Protein 1Z21 (pdb70)

B-factor: mean 24.1, std 10.61, range [11.94, 106.21]

GO terms:
  GO:0005515 protein binding (F, IPI)

Solvent-accessible surface area: 5857 Å² total; per-residue (Å²): 95,88,146,150,87,27,67,83,41,2,99,109,27,85,78,32,139,108,74,56,118,72,28,8,59,83,0,0,50,46,0,24,112,25,0,69,91,103,0,30,176,70,161,66,100,25,74,62,87,103,5,12,62,58,0,76,58,1,2,98,118,58,9,82,143,25,142,64,12,60,17,1,0,97,20,0,41,142,45,57,56,111,12,0,25,73,0,0,74,74,1,31,144,103,27,184

Structure (mmCIF, N/CA/C/O backbone):
data_1Z21
#
_entry.id   1Z21
#
_cell.length_a   85.662
_cell.length_b   85.662
_cell.length_c   85.662
_cell.angle_alpha   90.00
_cell.angle_beta   90.00
_cell.angle_gamma   90.00
#
_symmetry.space_group_name_H-M   'P 41 3 2'
#
loop_
_entity.id
_entity.type
_entity.pdbx_description
1 polymer 'Yop proteins translocation protein H'
2 water water
#
loop_
_atom_site.group_PDB
_atom_site.id
_atom_site.type_symbol
_atom_site.label_atom_id
_atom_site.label_alt_id
_atom_site.label_comp_id
_atom_site.label_asym_id
_atom_site.label_entity_id
_atom_site.label_seq_id
_atom_site.pdbx_PDB_ins_code
_atom_site.Cartn_x
_atom_site.Cartn_y
_atom_site.Cartn_z
_atom_site.occupancy
_atom_site.B_iso_or_equiv
_atom_site.auth_seq_id
_atom_site.auth_comp_id
_atom_site.auth_asym_id
_atom_site.auth_atom_id
_atom_site.pdbx_PDB_model_num
ATOM 1 N N . SER A 1 5 ? 11.518 -2.609 10.209 1.00 34.75 42 SER A N 1
ATOM 2 C CA . SER A 1 5 ? 10.437 -2.988 11.166 1.00 34.42 42 SER A CA 1
ATOM 3 C C . SER A 1 5 ? 9.932 -4.412 10.885 1.00 33.71 42 SER A C 1
ATOM 4 O O . SER A 1 5 ? 10.388 -5.080 9.951 1.00 33.96 42 SER A O 1
ATOM 7 N N . ALA A 1 6 ? 9.006 -4.884 11.713 1.00 32.62 43 ALA A N 1
ATOM 8 C CA . ALA A 1 6 ? 8.417 -6.208 11.526 1.00 31.50 43 ALA A CA 1
ATOM 9 C C . ALA A 1 6 ? 7.574 -6.236 10.250 1.00 30.33 43 ALA A C 1
ATOM 10 O O . ALA A 1 6 ? 7.509 -7.250 9.555 1.00 29.52 43 ALA A O 1
ATOM 12 N N . GLU A 1 7 ? 6.937 -5.106 9.947 1.00 29.38 44 GLU A N 1
ATOM 13 C CA . GLU A 1 7 ? 6.138 -4.955 8.737 1.00 28.64 44 GLU A CA 1
ATOM 14 C C . GLU A 1 7 ? 6.997 -5.065 7.476 1.00 27.95 44 GLU A C 1
ATOM 15 O O . GLU A 1 7 ? 6.610 -5.716 6.516 1.00 27.38 44 GLU A O 1
ATOM 21 N N . LYS A 1 8 ? 8.171 -4.438 7.491 1.00 27.23 45 LYS A N 1
ATOM 22 C CA . LYS A 1 8 ? 9.086 -4.487 6.349 1.00 26.61 45 LYS A CA 1
ATOM 23 C C . LYS A 1 8 ? 9.591 -5.910 6.084 1.00 25.63 45 LYS A C 1
ATOM 24 O O . LYS A 1 8 ? 9.597 -6.359 4.946 1.00 25.05 45 LYS A O 1
ATOM 30 N N . THR A 1 9 ? 9.979 -6.625 7.134 1.00 25.21 46 THR A N 1
ATOM 31 C CA . THR A 1 9 ? 10.414 -8.016 7.009 1.00 24.80 46 THR A CA 1
ATOM 32 C C . THR A 1 9 ? 9.298 -8.894 6.440 1.00 23.57 46 THR A C 1
ATOM 33 O O . THR A 1 9 ? 9.524 -9.731 5.566 1.00 23.29 46 THR A O 1
ATOM 37 N N . ARG A 1 10 ? 8.090 -8.717 6.955 1.00 22.08 47 ARG A N 1
ATOM 38 C CA . ARG A 1 10 ? 6.970 -9.502 6.478 1.00 20.88 47 ARG A CA 1
ATOM 39 C C . ARG A 1 10 ? 6.696 -9.219 5.006 1.00 20.45 47 ARG A C 1
ATOM 40 O O . ARG A 1 10 ? 6.263 -10.106 4.275 1.00 19.61 47 ARG A O 1
ATOM 48 N N . GLU A 1 11 ? 6.939 -7.989 4.566 1.00 20.30 48 GLU A N 1
ATOM 49 C CA . GLU A 1 11 ? 6.744 -7.652 3.159 1.00 20.65 48 GLU A CA 1
ATOM 50 C C . GLU A 1 11 ? 7.793 -8.358 2.281 1.00 19.78 48 GLU A C 1
ATOM 51 O O . GLU A 1 11 ? 7.476 -8.786 1.178 1.00 19.66 48 GLU A O 1
ATOM 57 N N . VAL A 1 12 ? 9.021 -8.518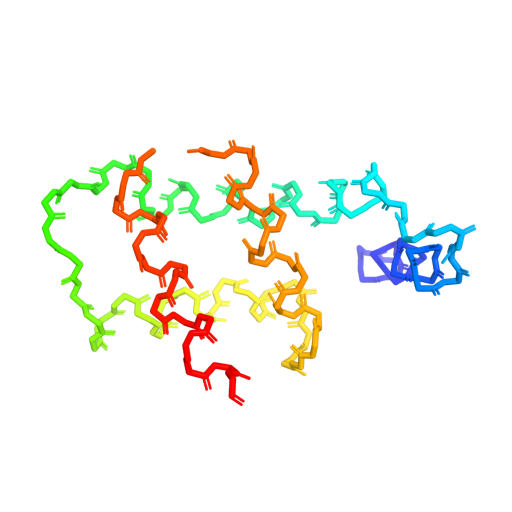 2.769 1.00 18.82 49 VAL A N 1
ATOM 58 C CA . VAL A 1 12 ? 10.017 -9.300 2.019 1.00 18.12 49 VAL A CA 1
ATOM 59 C C . VAL A 1 12 ? 9.524 -10.737 1.801 1.00 17.49 49 VAL A C 1
ATOM 60 O O . VAL A 1 12 ? 9.711 -11.317 0.727 1.00 17.73 49 VAL A O 1
ATOM 64 N N . LEU A 1 13 ? 8.877 -11.306 2.813 1.00 16.92 50 LEU A N 1
ATOM 65 C CA . LEU A 1 13 ? 8.307 -12.641 2.705 1.00 16.16 50 LEU A CA 1
ATOM 66 C C . LEU A 1 13 ? 7.253 -12.686 1.604 1.00 16.03 50 LEU A C 1
ATOM 67 O O . LEU A 1 13 ? 7.246 -13.595 0.782 1.00 15.17 50 LEU A O 1
ATOM 72 N N . TRP A 1 14 ? 6.352 -11.708 1.592 1.00 16.92 51 TRP A N 1
ATOM 73 C CA . TRP A 1 14 ? 5.284 -11.703 0.602 1.00 16.86 51 TRP A CA 1
ATOM 74 C C . TRP A 1 14 ? 5.872 -11.520 -0.796 1.00 17.53 51 TRP A C 1
ATOM 75 O O . TRP A 1 14 ? 5.383 -12.121 -1.748 1.00 17.75 51 TRP A O 1
ATOM 86 N N . GLN A 1 15 ? 6.921 -10.706 -0.903 1.00 18.07 52 GLN A N 1
ATOM 87 C CA . GLN A 1 15 ? 7.621 -10.492 -2.170 1.00 18.87 52 GLN A CA 1
ATOM 88 C C . GLN A 1 15 ? 8.108 -11.808 -2.730 1.00 18.45 52 GLN A C 1
ATOM 89 O O . GLN A 1 15 ? 7.881 -12.101 -3.907 1.00 18.56 52 GLN A O 1
ATOM 95 N N . GLN A 1 16 ? 8.771 -12.596 -1.889 1.00 18.31 53 GLN A N 1
ATOM 96 C CA . GLN A 1 16 ? 9.313 -13.879 -2.313 1.00 18.47 53 GLN A CA 1
ATOM 97 C C . GLN A 1 16 ? 8.209 -14.885 -2.588 1.00 18.58 53 GLN A C 1
ATOM 98 O O . GLN A 1 16 ? 8.324 -15.692 -3.509 1.00 18.97 53 GLN A O 1
ATOM 104 N N . TYR A 1 17 ? 7.133 -14.840 -1.808 1.00 17.37 54 TYR A N 1
ATOM 105 C CA . TYR A 1 17 ? 6.036 -15.769 -2.038 1.00 17.66 54 TYR A CA 1
ATOM 106 C C . TYR A 1 17 ? 5.410 -15.541 -3.417 1.00 18.18 54 TYR A C 1
ATOM 107 O O . TYR A 1 17 ? 5.278 -16.481 -4.190 1.00 18.33 54 TYR A O 1
ATOM 116 N N . TYR A 1 18 ? 5.033 -14.304 -3.721 1.00 19.30 55 TYR A N 1
ATOM 117 C CA . TYR A 1 18 ? 4.280 -14.007 -4.949 1.00 20.52 55 TYR A CA 1
ATOM 118 C C . TYR A 1 18 ? 5.136 -14.115 -6.208 1.00 21.10 55 TYR A C 1
ATOM 119 O O . TYR A 1 18 ? 4.630 -14.458 -7.273 1.00 21.45 55 TYR A O 1
ATOM 128 N N . ALA A 1 19 ? 6.422 -13.823 -6.079 1.00 21.60 56 ALA A N 1
ATOM 129 C CA . ALA A 1 19 ? 7.355 -13.968 -7.194 1.00 22.00 56 ALA A CA 1
ATOM 130 C C . ALA A 1 19 ? 7.500 -15.442 -7.561 1.00 22.16 56 ALA A C 1
ATOM 131 O O . ALA A 1 19 ? 7.504 -15.790 -8.759 1.00 23.00 56 ALA A O 1
ATOM 133 N N . SER A 1 20 ? 7.570 -16.290 -6.529 1.00 21.50 57 SER A N 1
ATOM 134 C CA . SER A 1 20 ? 7.896 -17.700 -6.667 1.00 20.86 57 SER A CA 1
ATOM 135 C C . SER A 1 20 ? 6.966 -18.380 -7.643 1.00 20.90 57 SER A C 1
ATOM 136 O O . SER A 1 20 ? 5.805 -18.030 -7.758 1.00 20.14 57 SER A O 1
ATOM 139 N N . ASN A 1 21 ? 7.510 -19.366 -8.345 1.00 21.28 58 ASN A N 1
ATOM 140 C CA . ASN A 1 21 ? 6.772 -20.132 -9.339 1.00 21.33 58 ASN A CA 1
ATOM 141 C C . ASN A 1 21 ? 7.404 -21.503 -9.457 1.00 20.83 58 ASN A C 1
ATOM 142 O O . ASN A 1 21 ? 8.548 -21.602 -9.900 1.00 20.75 58 ASN A O 1
ATOM 147 N N . PRO A 1 22 ? 6.708 -22.563 -9.050 1.00 19.99 59 PRO A N 1
ATOM 148 C CA . PRO A 1 22 ? 5.358 -22.514 -8.475 1.00 19.50 59 PRO A CA 1
ATOM 149 C C . PRO A 1 22 ? 5.361 -21.848 -7.101 1.00 19.07 59 PRO A C 1
ATOM 150 O O . PRO A 1 22 ? 6.443 -21.640 -6.528 1.00 18.65 59 PRO A O 1
ATOM 154 N N . PRO A 1 23 ? 4.194 -21.482 -6.587 1.00 18.52 60 PRO A N 1
ATOM 155 C CA . PRO A 1 23 ? 4.115 -20.851 -5.269 1.00 18.60 60 PRO A CA 1
ATOM 156 C C . PRO A 1 23 ? 4.826 -21.667 -4.173 1.00 18.80 60 PRO A C 1
ATOM 157 O O . PRO A 1 23 ? 4.595 -22.869 -4.033 1.00 19.29 60 PRO A O 1
ATOM 161 N N . ASP A 1 24 ? 5.698 -21.002 -3.432 1.00 19.01 61 ASP A N 1
ATOM 162 C CA . ASP A 1 24 ? 6.560 -21.658 -2.472 1.00 19.43 61 ASP A CA 1
ATOM 163 C C . ASP A 1 24 ? 5.874 -21.735 -1.106 1.00 18.88 61 ASP A C 1
ATOM 164 O O . ASP A 1 24 ? 5.723 -20.732 -0.427 1.00 18.86 61 ASP A O 1
ATOM 169 N N . HIS A 1 25 ? 5.468 -22.932 -0.712 1.00 19.11 62 HIS A N 1
ATOM 170 C CA . HIS A 1 25 ? 4.729 -23.112 0.536 1.00 19.54 62 HIS A CA 1
ATOM 171 C C . HIS A 1 25 ? 5.578 -22.998 1.781 1.00 19.03 62 HIS A C 1
ATOM 172 O O . HIS A 1 25 ? 5.049 -22.791 2.866 1.00 18.75 62 HIS A O 1
ATOM 179 N N . ALA A 1 26 ? 6.887 -23.176 1.651 1.00 18.16 63 ALA A N 1
ATOM 180 C CA . ALA A 1 26 ? 7.769 -23.005 2.793 1.00 17.63 63 ALA A CA 1
ATOM 181 C C . ALA A 1 26 ? 7.786 -21.540 3.197 1.00 17.02 63 ALA A C 1
ATOM 182 O O . ALA A 1 26 ? 7.763 -21.218 4.378 1.00 16.67 63 ALA A O 1
ATOM 184 N N . VAL A 1 27 ? 7.765 -20.649 2.209 1.00 16.14 64 VAL A N 1
ATOM 185 C CA . VAL A 1 27 ? 7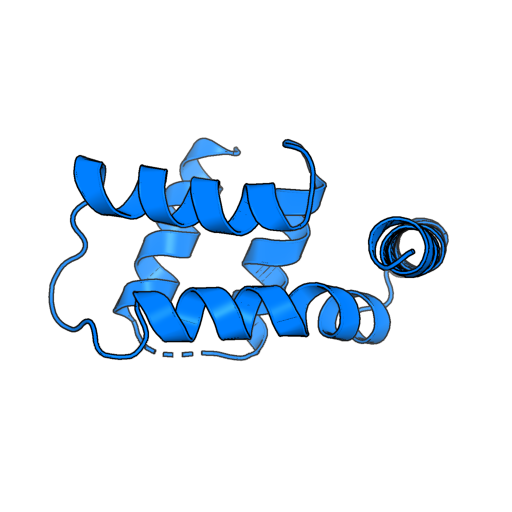.725 -19.222 2.474 1.00 15.35 64 VAL A CA 1
ATOM 186 C C . VAL A 1 27 ? 6.378 -18.866 3.093 1.00 14.82 64 VAL A C 1
ATOM 187 O O . VAL A 1 27 ? 6.301 -18.118 4.059 1.00 14.36 64 VAL A O 1
ATOM 191 N N . LEU A 1 28 ? 5.313 -19.420 2.531 1.00 14.99 65 LEU A N 1
ATOM 192 C CA . LEU A 1 28 ? 3.981 -19.170 3.062 1.00 14.73 65 LEU A CA 1
ATOM 193 C C . LEU A 1 28 ? 3.829 -19.715 4.490 1.00 14.67 65 LEU A C 1
ATOM 194 O O . LEU A 1 28 ? 3.149 -19.114 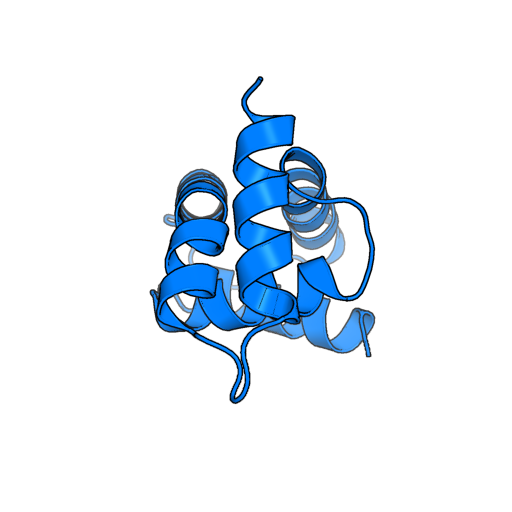5.315 1.00 14.47 65 LEU A O 1
ATOM 199 N N . GLU A 1 29 ? 4.486 -20.827 4.796 1.00 15.00 66 GLU A N 1
ATOM 200 C CA . GLU A 1 29 ? 4.459 -21.375 6.152 1.00 15.66 66 GLU A CA 1
ATOM 201 C C . GLU A 1 29 ? 5.145 -20.431 7.146 1.00 15.66 66 GLU A C 1
ATOM 202 O O . GLU A 1 29 ? 4.654 -20.202 8.255 1.00 15.56 66 GLU A O 1
ATOM 208 N N . VAL A 1 30 ? 6.277 -19.853 6.761 1.00 15.85 67 VAL A N 1
ATOM 209 C CA . VAL A 1 30 ? 6.872 -18.808 7.602 1.00 15.61 67 VAL A CA 1
ATOM 210 C C . VAL A 1 30 ? 5.875 -17.653 7.851 1.00 15.63 67 VAL A C 1
ATOM 211 O O . VAL A 1 30 ? 5.671 -17.212 8.994 1.00 15.51 67 VAL A O 1
ATOM 215 N N . LEU A 1 31 ? 5.230 -17.181 6.784 1.00 15.19 68 LEU A N 1
ATOM 216 C CA . LEU A 1 31 ? 4.218 -16.123 6.898 1.00 14.81 68 LEU A CA 1
ATOM 217 C C . LEU A 1 31 ? 3.082 -16.518 7.840 1.00 14.60 68 LEU A C 1
ATOM 218 O O . LEU A 1 31 ? 2.609 -15.698 8.634 1.00 13.66 68 LEU A O 1
ATOM 223 N N . ALA A 1 32 ? 2.667 -17.773 7.756 1.00 14.83 69 ALA A N 1
ATOM 224 C CA . ALA A 1 32 ? 1.495 -18.251 8.492 1.00 15.33 69 ALA A CA 1
ATOM 225 C C . ALA A 1 32 ? 1.800 -18.545 9.947 1.00 15.81 69 ALA A C 1
ATOM 226 O O . ALA A 1 3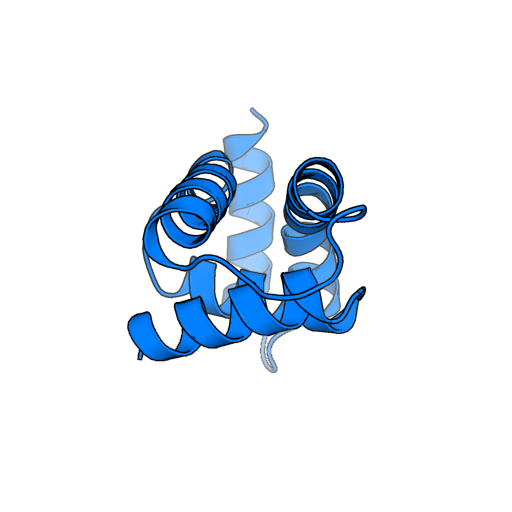2 ? 0.893 -18.622 10.758 1.00 15.29 69 ALA A O 1
ATOM 228 N N . THR A 1 33 ? 3.080 -18.683 10.275 1.00 16.07 70 THR A N 1
ATOM 229 C CA . THR A 1 33 ? 3.484 -19.138 11.597 1.00 17.10 70 THR A CA 1
ATOM 230 C C . THR A 1 33 ? 2.940 -18.266 12.726 1.00 16.89 70 THR A C 1
ATOM 231 O O . THR A 1 33 ? 2.219 -18.793 13.561 1.00 17.47 70 THR A O 1
ATOM 235 N N . PRO A 1 34 ? 3.245 -16.963 12.771 1.00 17.86 71 PRO A N 1
ATOM 236 C CA . PRO A 1 34 ? 2.735 -16.122 13.858 1.00 17.70 71 PRO A CA 1
ATOM 237 C C . PRO A 1 34 ? 1.205 -16.018 13.856 1.00 17.71 71 PRO A C 1
ATOM 238 O O . PRO A 1 34 ? 0.617 -15.816 14.919 1.00 17.73 71 PRO A O 1
ATOM 242 N N . VAL A 1 35 ? 0.577 -16.170 12.690 1.00 16.86 72 VAL A N 1
ATOM 243 C CA . VAL A 1 35 ? -0.873 -16.045 12.604 1.00 16.71 72 VAL A CA 1
ATOM 244 C C . VAL A 1 35 ? -1.526 -17.256 13.234 1.00 16.87 72 VAL A C 1
ATOM 245 O O . VAL A 1 35 ? -2.474 -17.114 14.002 1.00 16.48 72 VAL A O 1
ATOM 249 N N . ARG A 1 36 ? -1.016 -18.439 12.901 1.00 17.54 73 ARG A N 1
ATOM 250 C CA . ARG A 1 36 ? -1.461 -19.679 13.512 1.00 18.42 73 ARG A CA 1
ATOM 251 C C . ARG A 1 36 ? -1.285 -19.610 15.025 1.00 19.33 73 ARG A C 1
ATOM 252 O O . ARG A 1 36 ? -2.200 -19.943 15.771 1.00 19.36 73 ARG A O 1
ATOM 260 N N . GLU A 1 37 ? -0.113 -19.181 15.486 1.00 20.26 74 GLU A N 1
ATOM 261 C CA . GLU A 1 37 ? 0.136 -19.049 16.932 1.00 20.74 74 GLU A CA 1
ATOM 262 C C . GLU A 1 37 ? -0.902 -18.148 17.607 1.00 20.67 74 GLU A C 1
ATOM 263 O O . GLU A 1 37 ? -1.430 -18.486 18.671 1.00 20.78 74 GLU A O 1
ATOM 269 N N . ALA A 1 38 ? -1.212 -17.016 16.985 1.00 20.80 75 ALA A N 1
ATOM 270 C CA . ALA A 1 38 ? -2.171 -16.075 17.559 1.00 20.75 75 ALA A CA 1
ATOM 271 C C . ALA A 1 38 ? -3.590 -16.658 17.561 1.00 20.92 75 ALA A C 1
ATOM 272 O O . ALA A 1 38 ? -4.360 -16.439 18.497 1.00 20.77 75 ALA A O 1
ATOM 274 N N . LEU A 1 39 ? -3.930 -17.405 16.518 1.00 20.85 76 LEU A N 1
ATOM 275 C CA . LEU A 1 39 ? -5.260 -18.008 16.411 1.00 21.63 76 LEU A CA 1
ATOM 276 C C . LEU A 1 39 ? -5.411 -19.168 17.386 1.00 22.51 76 LEU A C 1
ATOM 277 O O . LEU A 1 39 ? -6.460 -19.352 17.982 1.00 23.06 76 LEU A O 1
ATOM 282 N N . LEU A 1 40 ? -4.360 -19.955 17.552 1.00 23.46 77 LEU A N 1
ATOM 283 C CA . LEU A 1 40 ? -4.386 -21.051 18.515 1.00 24.36 77 LEU A CA 1
ATOM 284 C C . LEU A 1 40 ? -4.493 -20.522 19.950 1.00 25.14 77 LEU A C 1
ATOM 285 O O . LEU A 1 40 ? -5.118 -21.153 20.801 1.00 25.26 77 LEU A O 1
ATOM 290 N N . ALA A 1 41 ? -3.918 -19.352 20.206 1.00 26.28 78 ALA A N 1
ATOM 291 C CA . ALA A 1 41 ? -4.011 -18.708 21.514 1.00 27.46 78 ALA A CA 1
ATOM 292 C C . ALA A 1 41 ? -5.436 -18.247 21.813 1.00 28.26 78 ALA A C 1
ATOM 293 O O . ALA A 1 41 ? -5.835 -18.206 22.972 1.00 28.53 78 ALA A O 1
ATOM 295 N N . ARG A 1 42 ? -6.201 -17.900 20.780 1.00 29.27 79 ARG A N 1
ATOM 296 C CA . ARG A 1 42 ? -7.602 -17.490 20.957 1.00 30.11 79 ARG A CA 1
ATOM 297 C C . ARG A 1 42 ? -8.592 -18.656 20.905 1.00 30.24 79 ARG A C 1
ATOM 298 O O . ARG A 1 42 ? -9.619 -18.616 21.573 1.00 30.58 79 ARG A O 1
ATOM 306 N N . PHE A 1 43 ? -8.288 -19.693 20.127 1.00 30.15 80 PHE A N 1
ATOM 307 C CA . PHE A 1 43 ? -9.266 -20.729 19.795 1.00 30.04 80 PHE A CA 1
ATOM 308 C C . PHE A 1 43 ? -8.798 -22.167 20.027 1.00 30.82 80 PHE A C 1
ATOM 309 O O . PHE A 1 43 ? -9.563 -23.100 19.816 1.00 30.61 80 PHE A O 1
ATOM 317 N N . GLY A 1 44 ? -7.550 -22.351 20.448 1.00 31.69 81 GLY A N 1
ATOM 318 C CA . GLY A 1 44 ? -6.956 -23.674 20.559 1.00 32.14 81 GLY A CA 1
ATOM 319 C C . GLY A 1 44 ? -7.603 -24.569 21.606 1.00 32.72 81 GLY A C 1
ATOM 320 O O . GLY A 1 44 ? -7.570 -25.792 21.479 1.00 32.98 81 GLY A O 1
ATOM 321 N N . GLN A 1 45 ? -8.169 -23.953 22.641 1.00 33.06 82 GLN A N 1
ATOM 322 C CA . GLN A 1 45 ? -8.878 -24.667 23.701 1.00 33.49 82 GLN A CA 1
ATOM 323 C C . GLN A 1 45 ? -10.396 -24.622 23.543 1.00 33.82 82 GLN A C 1
ATOM 324 O O . GLN A 1 45 ? -11.127 -25.033 24.447 1.00 34.26 82 GLN A O 1
ATOM 330 N N . HIS A 1 46 ? -10.869 -24.127 22.400 1.00 33.62 83 HIS A N 1
ATOM 331 C CA . HIS A 1 46 ? -12.296 -24.095 22.102 1.00 33.31 83 HIS A CA 1
ATOM 332 C C . HIS A 1 46 ? -12.706 -25.435 21.540 1.00 33.44 83 HIS A C 1
ATOM 333 O O . HIS A 1 46 ? -12.109 -25.923 20.584 1.00 33.78 83 HIS A O 1
ATOM 340 N N . GLN A 1 47 ? -13.736 -26.024 22.135 1.00 33.21 84 GLN A N 1
ATOM 341 C CA . GLN A 1 47 ? -14.341 -27.244 21.635 1.00 33.06 84 GLN A CA 1
ATOM 342 C C . GLN A 1 47 ? -15.829 -27.019 21.418 1.00 32.16 84 GLN A C 1
ATOM 343 O O . GLN A 1 47 ? -16.376 -25.987 21.788 1.00 32.59 84 GLN A O 1
ATOM 349 N N . GLY A 1 48 ? -16.496 -27.989 20.820 1.00 31.36 85 GLY A N 1
ATOM 350 C CA . GLY A 1 48 ? -17.904 -27.813 20.510 1.00 30.30 85 GLY A CA 1
ATOM 351 C C . GLY A 1 48 ? -18.115 -26.879 19.325 1.00 28.96 85 GLY A C 1
ATOM 352 O O . GLY A 1 48 ? -17.251 -26.769 18.464 1.00 28.95 85 GLY A O 1
ATOM 353 N N . SER A 1 49 ? -19.261 -26.201 19.290 1.00 27.37 86 SER A N 1
ATOM 354 C CA . SER A 1 49 ? -19.734 -25.543 18.074 1.00 25.94 86 SER A CA 1
ATOM 355 C C . SER A 1 49 ? -19.268 -24.108 17.961 1.00 24.52 86 SER A C 1
ATOM 356 O O . SER A 1 49 ? -19.280 -23.353 18.935 1.00 24.33 86 SER A O 1
ATOM 359 N N . VAL A 1 50 ? -18.884 -23.730 16.750 1.00 22.84 87 VAL A N 1
ATOM 360 C CA . VAL A 1 50 ? -18.487 -22.370 16.460 1.00 21.94 87 VAL A CA 1
ATOM 361 C C . VAL A 1 50 ? -19.673 -21.429 16.581 1.00 21.11 87 VAL A C 1
ATOM 362 O O . VAL A 1 50 ? -20.826 -21.838 16.453 1.00 20.99 87 VAL A O 1
ATOM 366 N N . VAL A 1 51 ? -19.366 -20.166 16.846 1.00 19.91 88 VAL A N 1
ATOM 367 C CA . VAL A 1 51 ? -20.370 -19.134 17.036 1.00 19.48 88 VAL A CA 1
ATOM 368 C C . VAL A 1 51 ? -20.030 -18.021 16.056 1.00 19.73 88 VAL A C 1
ATOM 369 O O . VAL A 1 51 ? -19.303 -17.098 16.412 1.00 18.48 88 VAL A O 1
ATOM 373 N N . PRO A 1 52 ? -20.518 -18.116 14.822 1.00 20.25 89 PRO A N 1
ATOM 374 C CA . PRO A 1 52 ? -20.095 -17.200 13.749 1.00 20.39 89 PRO A CA 1
ATOM 375 C C . PRO A 1 52 ? -20.116 -15.703 14.083 1.00 20.29 89 PRO A C 1
ATOM 376 O O . PRO A 1 52 ? -19.148 -15.003 13.798 1.00 20.06 89 PRO A O 1
ATOM 380 N N . ALA A 1 53 ? -21.192 -15.210 14.678 1.00 19.88 90 ALA A N 1
ATOM 381 C CA . ALA A 1 53 ? -21.331 -13.777 14.920 1.00 19.89 90 ALA A CA 1
ATOM 382 C C . ALA A 1 53 ? -20.284 -13.228 15.887 1.00 19.39 90 ALA A C 1
ATOM 383 O O . ALA A 1 53 ? -19.982 -12.041 15.859 1.00 20.03 90 ALA A O 1
ATOM 385 N N . ILE A 1 54 ? -19.735 -14.105 16.724 1.00 18.48 91 ILE A N 1
ATOM 386 C CA . ILE A 1 54 ? -18.723 -13.767 17.713 1.00 18.64 91 ILE A CA 1
ATOM 387 C C . ILE A 1 54 ? -17.313 -14.099 17.217 1.00 17.66 91 ILE A C 1
ATOM 388 O O . ILE A 1 54 ? -16.408 -13.271 17.296 1.00 17.70 91 ILE A O 1
ATOM 393 N N . ASP A 1 55 ? -17.152 -15.303 16.685 1.00 16.76 92 ASP A N 1
ATOM 394 C CA . ASP A 1 55 ? -15.844 -15.852 16.364 1.00 16.31 92 ASP A CA 1
ATOM 395 C C . ASP A 1 55 ? -15.251 -15.297 15.073 1.00 16.51 92 ASP A C 1
ATOM 396 O O . ASP A 1 55 ? -14.038 -15.164 14.961 1.00 16.72 92 ASP A O 1
ATOM 401 N N . LEU A 1 56 ? -16.085 -15.020 14.083 1.00 16.97 93 LEU A N 1
ATOM 402 C CA . LEU A 1 56 ? -15.563 -14.534 12.810 1.00 16.95 93 LEU A CA 1
ATOM 403 C C . LEU A 1 56 ? -14.963 -13.142 12.929 1.00 16.70 93 LEU A C 1
ATOM 404 O O . LEU A 1 56 ? -13.869 -12.930 12.435 1.00 15.96 93 LEU A O 1
ATOM 409 N N . PRO A 1 57 ? -15.641 -12.182 13.563 1.00 16.29 94 PRO A N 1
ATOM 410 C CA . PRO A 1 57 ? -15.008 -10.891 13.852 1.00 16.80 94 PRO A CA 1
ATOM 411 C C . PRO A 1 57 ? -13.691 -11.008 14.606 1.00 17.11 94 PRO A C 1
ATOM 412 O O . PRO A 1 57 ? -12.764 -10.267 14.291 1.00 17.63 94 PRO A O 1
ATOM 416 N N . GLU A 1 58 ? -13.610 -11.912 15.582 1.00 16.99 95 GLU A N 1
ATOM 417 C CA . GLU A 1 58 ? -12.368 -12.124 16.323 1.00 17.87 95 GLU A CA 1
ATOM 418 C C . GLU A 1 58 ? -11.283 -12.658 15.386 1.00 17.39 95 GLU A C 1
ATOM 419 O O . GLU A 1 58 ? -10.149 -12.183 15.401 1.00 17.63 95 GLU A O 1
ATOM 425 N N . LEU A 1 59 ? -11.641 -13.646 14.575 1.00 16.98 96 LEU A N 1
ATOM 426 C CA . LEU A 1 59 ? -10.709 -14.242 13.617 1.00 17.02 96 LEU A CA 1
ATOM 427 C C . LEU A 1 59 ? -10.189 -13.201 12.634 1.00 16.64 96 LEU A C 1
ATOM 428 O O . LEU A 1 59 ? -8.984 -13.146 12.361 1.00 16.14 96 LEU A O 1
ATOM 433 N N . ARG A 1 60 ? -11.078 -12.360 12.118 1.00 16.33 97 ARG A N 1
ATOM 434 C CA . ARG A 1 60 ? -10.669 -11.316 11.168 1.00 16.64 97 ARG A CA 1
ATOM 435 C C . ARG A 1 60 ? -9.777 -10.277 11.843 1.00 16.74 97 ARG A C 1
ATOM 436 O O . ARG A 1 60 ? -8.845 -9.785 11.233 1.00 16.08 97 ARG A O 1
ATOM 444 N N . SER A 1 61 ? -10.031 -10.008 13.122 1.00 17.09 98 SER A N 1
ATOM 445 C CA . SER A 1 61 ? -9.216 -9.080 13.901 1.00 18.02 98 SER A CA 1
ATOM 446 C C . SER A 1 61 ? -7.771 -9.559 14.019 1.00 17.86 98 SER A C 1
ATOM 447 O O . SER A 1 61 ? -6.832 -8.767 13.881 1.00 17.83 98 SER A O 1
ATOM 450 N N . VAL A 1 62 ? -7.606 -10.859 14.258 1.00 17.33 99 VAL A N 1
ATOM 451 C CA . VAL A 1 62 ? -6.289 -11.490 14.265 1.00 17.31 99 VAL A CA 1
ATOM 452 C C . VAL A 1 62 ? -5.616 -11.384 12.885 1.00 16.95 99 VAL A C 1
ATOM 453 O O . VAL A 1 62 ? -4.460 -10.989 12.786 1.00 17.03 99 VAL A O 1
ATOM 457 N N . LEU A 1 63 ? -6.331 -11.718 11.818 1.00 17.04 100 LEU A N 1
ATOM 458 C CA . LEU A 1 63 ? -5.746 -11.635 10.482 1.00 17.27 100 LEU A CA 1
ATOM 459 C C . LEU A 1 63 ? -5.241 -10.221 10.196 1.00 17.58 100 LEU A C 1
ATOM 460 O O . LEU A 1 63 ? -4.143 -10.054 9.652 1.00 17.02 100 LEU A O 1
ATOM 465 N N . GLN A 1 64 ? -6.035 -9.218 10.589 1.00 18.17 101 GLN A N 1
ATOM 466 C CA . GLN A 1 64 ? -5.715 -7.802 10.364 1.00 19.32 101 GLN A CA 1
ATOM 467 C C . GLN A 1 64 ? -4.464 -7.341 11.107 1.00 19.43 101 GLN A C 1
ATOM 468 O O . GLN A 1 64 ? -3.831 -6.372 10.694 1.00 19.78 101 GLN A O 1
ATOM 474 N N . GLN A 1 65 ? -4.118 -8.012 12.202 1.00 19.40 102 GLN A N 1
ATOM 475 C CA . GLN A 1 65 ? -2.891 -7.705 12.939 1.00 20.10 102 GLN A CA 1
ATOM 476 C C . GLN A 1 65 ? -1.645 -7.879 12.072 1.00 19.65 102 GLN A C 1
ATOM 477 O O . GLN A 1 65 ? -0.615 -7.233 12.312 1.00 20.37 102 GLN A O 1
ATOM 483 N N . PHE A 1 66 ? -1.744 -8.763 11.085 1.00 18.68 103 PHE A N 1
ATOM 484 C CA . PHE A 1 66 ? -0.601 -9.185 10.270 1.00 18.25 103 PHE A CA 1
ATOM 485 C C . PHE A 1 66 ? -0.654 -8.691 8.829 1.00 18.35 103 PHE A C 1
ATOM 486 O O . PHE A 1 66 ? 0.368 -8.289 8.278 1.00 18.29 103 PHE A O 1
ATOM 494 N N . ASP A 1 67 ? -1.828 -8.749 8.211 1.00 17.83 104 ASP A N 1
ATOM 495 C CA . ASP A 1 67 ? -1.973 -8.472 6.788 1.00 18.10 104 ASP A CA 1
ATOM 496 C C . ASP A 1 67 ? -3.247 -7.704 6.518 1.00 18.74 104 ASP A C 1
ATOM 497 O O . ASP A 1 67 ? -4.270 -7.961 7.133 1.00 18.24 104 ASP A O 1
ATOM 502 N N . SER A 1 68 ? -3.182 -6.808 5.547 1.00 19.75 105 SER A N 1
ATOM 503 C CA . SER A 1 68 ? -4.345 -6.080 5.064 1.00 20.81 105 SER A CA 1
ATOM 504 C C . SER A 1 68 ? -5.326 -7.002 4.361 1.00 20.87 105 SER A C 1
ATOM 505 O O . SER A 1 68 ? -4.942 -8.031 3.796 1.00 20.49 105 SER A O 1
ATOM 508 N N . PHE A 1 69 ? -6.596 -6.627 4.401 1.00 20.81 106 PHE A N 1
ATOM 509 C CA . PHE A 1 69 ? -7.647 -7.430 3.809 1.00 20.76 106 PHE A CA 1
ATOM 510 C C . PHE A 1 69 ? -7.361 -7.664 2.333 1.00 20.97 106 PHE A C 1
ATOM 511 O O . PHE A 1 69 ? -6.904 -6.755 1.626 1.00 21.79 106 PHE A O 1
ATOM 519 N N . GLY A 1 70 ? -7.635 -8.886 1.886 1.00 20.74 107 GLY A N 1
ATOM 520 C CA . GLY A 1 70 ? -7.480 -9.271 0.499 1.00 20.53 107 GLY A CA 1
ATOM 521 C C . GLY A 1 70 ? -7.075 -10.727 0.325 1.00 20.18 107 GLY A C 1
ATOM 522 O O . GLY A 1 70 ? -7.280 -11.566 1.196 1.00 19.49 107 GLY A O 1
ATOM 523 N N . LYS A 1 71 ? -6.489 -11.021 -0.830 1.00 19.72 108 LYS A N 1
ATOM 524 C CA . LYS A 1 71 ? -6.068 -12.373 -1.173 1.00 19.54 108 LYS A CA 1
ATOM 525 C C . LYS A 1 71 ? -5.006 -12.932 -0.219 1.00 18.19 108 LYS A C 1
ATOM 526 O O . LYS A 1 71 ? -4.820 -14.138 -0.165 1.00 18.18 108 LYS A O 1
ATOM 532 N N . ARG A 1 72 ? -4.307 -12.069 0.516 1.00 17.09 109 ARG A N 1
ATOM 533 C CA . ARG A 1 72 ? -3.357 -12.545 1.543 1.00 16.56 109 ARG A CA 1
ATOM 534 C C . ARG A 1 72 ? -4.054 -13.334 2.640 1.00 16.28 109 ARG A C 1
ATOM 535 O O . ARG A 1 72 ? -3.527 -14.336 3.133 1.00 15.42 109 ARG A O 1
ATOM 543 N N . TRP A 1 73 ? -5.246 -12.879 3.027 1.00 15.11 110 TRP A N 1
ATOM 544 C CA . TRP A 1 73 ? -6.027 -13.594 4.036 1.00 14.82 110 TRP A CA 1
ATOM 545 C C . TRP A 1 73 ? -6.330 -15.034 3.608 1.00 14.31 110 TRP A C 1
ATOM 546 O O . TRP A 1 73 ? -6.227 -15.948 4.409 1.00 14.01 110 TRP A O 1
ATOM 557 N N . GLU A 1 74 ? -6.696 -15.223 2.342 1.00 14.16 111 GLU A N 1
ATOM 558 C CA . GLU A 1 74 ? -7.048 -16.538 1.818 1.00 14.77 111 GLU A CA 1
ATOM 559 C C . GLU A 1 74 ? -5.855 -17.485 1.861 1.00 13.86 111 GLU A C 1
ATOM 560 O O . GLU A 1 74 ? -5.976 -18.601 2.317 1.00 13.15 111 GLU A O 1
ATOM 566 N N . ALA A 1 75 ? -4.693 -17.007 1.427 1.00 13.43 112 ALA A N 1
ATOM 567 C CA . ALA A 1 75 ? -3.474 -17.820 1.470 1.00 12.92 112 ALA A CA 1
ATOM 568 C C . ALA A 1 75 ? -3.069 -18.167 2.889 1.00 13.13 112 ALA A C 1
ATOM 569 O O . ALA A 1 75 ? -2.721 -19.308 3.181 1.00 13.60 112 ALA A O 1
ATOM 571 N N . ILE A 1 76 ? -3.090 -17.173 3.770 1.00 12.84 113 ILE A N 1
ATOM 572 C CA . ILE A 1 76 ? -2.760 -17.380 5.167 1.00 12.77 113 ILE A CA 1
ATOM 573 C C . ILE A 1 76 ? -3.698 -18.401 5.810 1.00 12.67 113 ILE A C 1
ATOM 574 O O . ILE A 1 76 ? -3.241 -19.326 6.453 1.00 12.06 113 ILE A O 1
ATOM 579 N N . LEU A 1 77 ? -5.001 -18.239 5.617 1.00 12.66 114 LEU A N 1
ATOM 580 C CA . LEU A 1 77 ? -5.999 -19.126 6.222 1.00 12.58 114 LEU A CA 1
ATOM 581 C C . LEU A 1 77 ? -5.781 -20.582 5.809 1.00 13.28 114 LEU A C 1
ATOM 582 O O . LEU A 1 77 ? -5.776 -21.470 6.650 1.00 13.67 114 LEU A O 1
ATOM 587 N N . LEU A 1 78 ? -5.576 -20.799 4.515 1.00 14.10 115 LEU A N 1
ATOM 588 C CA . LEU A 1 78 ? -5.323 -22.128 3.973 1.00 14.81 115 LEU A CA 1
ATOM 589 C C . LEU A 1 78 ? -4.032 -22.702 4.557 1.00 15.51 115 LEU A C 1
ATOM 590 O O . LEU A 1 78 ? -3.995 -23.856 4.960 1.00 16.27 115 LEU A O 1
ATOM 595 N N . GLN A 1 79 ? -2.994 -21.885 4.662 1.00 15.94 116 GLN A N 1
ATOM 596 C CA . GLN A 1 79 ? -1.731 -22.381 5.209 1.00 16.40 116 GLN A CA 1
ATOM 597 C C . GLN A 1 79 ? -1.819 -22.673 6.709 1.00 16.78 116 GLN A C 1
ATOM 598 O O . GLN A 1 79 ? -1.271 -23.654 7.175 1.00 16.75 116 GLN A O 1
ATOM 604 N N . VAL A 1 80 ? -2.532 -21.844 7.459 1.00 17.05 117 VAL A N 1
ATOM 605 C CA . VAL A 1 80 ? -2.793 -22.113 8.868 1.00 17.37 117 VAL A CA 1
ATOM 606 C C . VAL A 1 80 ? -3.415 -23.514 9.034 1.00 18.97 117 VAL A C 1
ATOM 607 O O . VAL A 1 80 ? -2.988 -24.301 9.885 1.00 18.45 117 VAL A O 1
ATOM 611 N N . LEU A 1 81 ? -4.425 -23.818 8.224 1.00 20.62 118 LEU A N 1
ATOM 612 C CA . LEU A 1 81 ? -5.082 -25.126 8.279 1.00 22.74 118 LEU A CA 1
ATOM 613 C C . LEU A 1 81 ? -4.091 -26.279 8.104 1.00 24.30 118 LEU A C 1
ATOM 614 O O . LEU A 1 81 ? -4.222 -27.303 8.768 1.00 24.25 118 LEU A O 1
ATOM 619 N N . GLU A 1 82 ? -3.119 -26.124 7.205 1.00 26.26 119 GLU A N 1
ATOM 620 C CA . GLU A 1 82 ? -2.108 -27.167 6.981 1.00 28.16 119 GLU A CA 1
ATOM 621 C C . GLU A 1 82 ? -1.320 -27.557 8.238 1.00 29.39 119 GLU A C 1
ATOM 622 O O . GLU A 1 82 ? -0.865 -28.696 8.352 1.00 29.91 119 GLU A O 1
ATOM 628 N N . GLY A 1 83 ? -1.139 -26.606 9.156 1.00 30.38 120 GLY A N 1
ATOM 629 C CA . GLY A 1 83 ? -0.440 -26.845 10.406 1.00 31.24 120 GLY A CA 1
ATOM 630 C C . GLY A 1 83 ? -1.310 -27.143 11.619 1.00 32.00 120 GLY A C 1
ATOM 631 O O . GLY A 1 83 ? -0.802 -27.193 12.732 1.00 32.58 120 GLY A O 1
ATOM 632 N N . ILE A 1 84 ? -2.613 -27.325 11.419 1.00 32.62 121 ILE A N 1
ATOM 633 C CA . ILE A 1 84 ? -3.508 -27.760 12.492 1.00 33.35 121 ILE A CA 1
ATOM 634 C C . ILE A 1 84 ? -4.329 -28.966 12.025 1.00 33.92 121 ILE A C 1
ATOM 635 O O . ILE A 1 84 ? -5.378 -29.280 12.597 1.00 34.82 121 ILE A O 1
ATOM 640 N N . LEU A 1 93 ? -7.459 -29.212 15.795 1.00 35.40 130 LEU A N 1
ATOM 641 C CA . LEU A 1 93 ? -8.670 -28.654 16.392 1.00 35.02 130 LEU A CA 1
ATOM 642 C C . LEU A 1 93 ? -9.753 -28.370 15.350 1.00 34.30 130 LEU A C 1
ATOM 643 O O . LEU A 1 93 ? -9.583 -27.492 14.496 1.00 35.05 130 LEU A O 1
ATOM 648 N N . PRO A 1 94 ? -10.874 -29.079 15.431 1.00 32.85 131 PRO A N 1
ATOM 649 C CA . PRO A 1 94 ? -11.955 -28.892 14.463 1.00 31.50 131 PRO A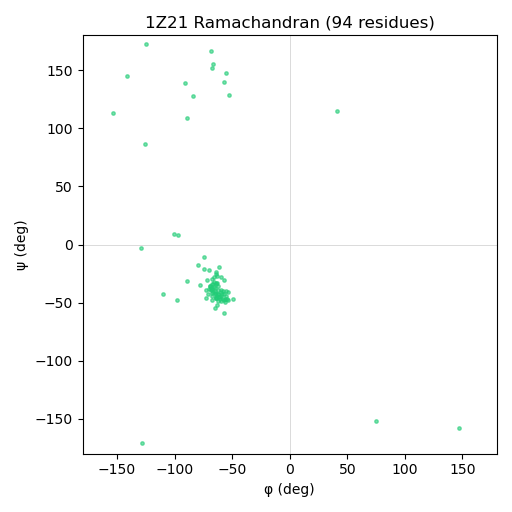 CA 1
ATOM 650 C C . PRO A 1 94 ? -12.654 -27.547 14.623 1.00 29.58 131 PRO A C 1
ATOM 651 O O . PRO A 1 94 ? -13.273 -27.086 13.672 1.00 29.71 131 PRO A O 1
ATOM 655 N N . TYR A 1 95 ? -12.546 -26.941 15.798 1.00 27.08 132 TYR A N 1
ATOM 656 C CA . TYR A 1 95 ? -13.161 -25.654 16.054 1.00 25.26 132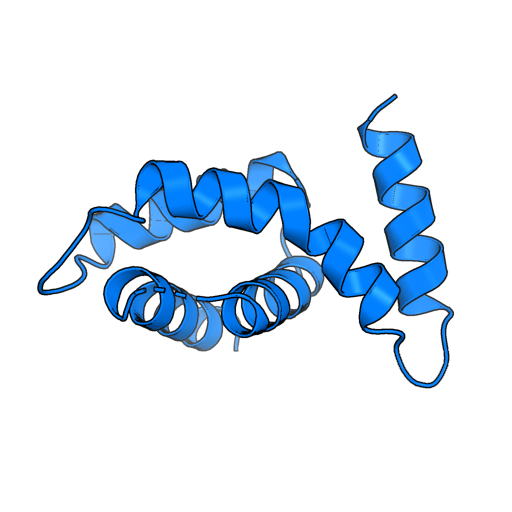 TYR A CA 1
ATOM 657 C C . TYR A 1 95 ? -12.541 -24.583 15.178 1.00 24.04 132 TYR A C 1
ATOM 658 O O . TYR A 1 95 ? -13.255 -23.898 14.455 1.00 22.88 132 TYR A O 1
ATOM 667 N N . LEU A 1 96 ? -11.217 -24.449 15.239 1.00 23.01 133 LEU A N 1
ATOM 668 C CA . LEU A 1 96 ? -10.516 -23.422 14.458 1.00 22.13 133 LEU A CA 1
ATOM 669 C C . LEU A 1 96 ? -10.597 -23.752 12.973 1.00 21.77 133 LEU A C 1
ATOM 670 O O . LEU A 1 96 ? -10.765 -22.870 12.134 1.00 21.35 133 LEU A O 1
ATOM 675 N N . SER A 1 97 ? -10.496 -25.032 12.648 1.00 21.30 134 SER A N 1
ATOM 676 C CA . SER A 1 97 ? -10.613 -25.471 11.272 1.00 21.62 134 SER A CA 1
ATOM 677 C C . SER A 1 97 ? -11.964 -25.088 10.684 1.00 20.59 134 SER A C 1
ATOM 678 O O . SER A 1 97 ? -12.048 -24.653 9.541 1.00 20.31 134 SER A O 1
ATOM 681 N N . GLU A 1 98 ? -13.022 -25.235 11.480 1.00 20.24 135 GLU A N 1
ATOM 682 C CA . GLU A 1 98 ? -14.378 -24.931 11.023 1.00 19.41 135 GLU A CA 1
ATOM 683 C C . GLU A 1 98 ? -14.564 -23.428 10.856 1.00 18.30 135 GLU A C 1
ATOM 684 O O . GLU A 1 98 ? -15.168 -22.976 9.888 1.00 17.95 135 GLU A O 1
ATOM 690 N N . LEU A 1 99 ? -14.047 -22.670 11.814 1.00 17.57 136 LEU A N 1
ATOM 691 C CA . LEU A 1 99 ? -14.027 -21.211 11.741 1.00 17.95 136 LEU A CA 1
ATOM 692 C C . LEU A 1 99 ? -13.370 -20.722 10.460 1.00 16.59 136 LEU A C 1
ATOM 693 O O . LEU A 1 99 ? -13.871 -19.821 9.794 1.00 15.93 136 LEU A O 1
ATOM 698 N N . ILE A 1 100 ? -12.214 -21.305 10.147 1.00 16.18 137 ILE A N 1
ATOM 699 C CA . ILE A 1 100 ? -11.448 -20.918 8.979 1.00 15.80 137 ILE A CA 1
ATOM 700 C C . ILE A 1 100 ? -12.253 -21.171 7.730 1.00 15.74 137 ILE A C 1
ATOM 701 O O . ILE A 1 100 ? -12.338 -20.328 6.839 1.00 15.16 137 ILE A O 1
ATOM 706 N N . ASN A 1 101 ? -12.875 -22.335 7.672 1.00 15.85 138 ASN A N 1
ATOM 707 C CA . ASN A 1 101 ? -13.659 -22.675 6.513 1.00 16.88 138 ASN A CA 1
ATOM 708 C C . ASN A 1 101 ? -14.877 -21.754 6.322 1.00 16.45 138 ASN A C 1
ATOM 709 O O . ASN A 1 101 ? -15.221 -21.444 5.196 1.00 15.97 138 ASN A O 1
ATOM 714 N N . LYS A 1 102 ? -15.481 -21.282 7.411 1.00 16.14 139 LYS A N 1
ATOM 715 C CA . LYS A 1 102 ? -16.586 -20.325 7.305 1.00 16.29 139 LYS A CA 1
ATOM 716 C C . LYS A 1 102 ? -16.110 -18.975 6.764 1.00 15.57 139 LYS A C 1
ATOM 717 O O . LYS A 1 102 ? -16.774 -18.374 5.926 1.00 15.93 139 LYS A O 1
ATOM 723 N N . GLU A 1 103 ? -14.952 -18.502 7.223 1.00 14.56 140 GLU A N 1
ATOM 724 C CA . GLU A 1 103 ? -14.363 -17.278 6.664 1.00 13.68 140 GLU A CA 1
ATOM 725 C C . GLU A 1 103 ? -13.974 -17.441 5.198 1.00 13.61 140 GLU A C 1
ATOM 726 O O . GLU A 1 103 ? -14.172 -16.530 4.412 1.00 13.09 140 GLU A O 1
ATOM 732 N N . LEU A 1 104 ? -13.424 -18.595 4.820 1.00 13.64 141 LEU A N 1
ATOM 733 C CA . LEU A 1 104 ? -13.054 -18.811 3.431 1.00 13.82 141 LEU A CA 1
ATOM 734 C C . LEU A 1 104 ? -14.299 -18.753 2.536 1.00 14.23 141 LEU A C 1
ATOM 735 O O . LEU A 1 104 ? -14.236 -18.240 1.435 1.00 13.59 141 LEU A O 1
ATOM 740 N N . MET A 1 105 ? -15.429 -19.238 3.041 1.00 15.47 142 MET A N 1
ATOM 741 C CA . MET A 1 105 ? -16.678 -19.203 2.275 1.00 17.03 142 MET A CA 1
ATOM 742 C C . MET A 1 105 ? -17.111 -17.764 2.054 1.00 17.34 142 MET A C 1
ATOM 743 O O . MET A 1 105 ? -17.604 -17.433 0.988 1.00 17.48 142 MET A O 1
ATOM 748 N N . ILE A 1 106 ? -16.902 -16.911 3.050 1.00 17.89 143 ILE A N 1
ATOM 749 C CA . ILE A 1 106 ? -17.207 -15.484 2.937 1.00 19.47 143 ILE A CA 1
ATOM 750 C C . ILE A 1 106 ? -16.272 -14.777 1.951 1.00 20.44 143 ILE A C 1
ATOM 751 O O . ILE A 1 106 ? -16.707 -13.915 1.194 1.00 21.62 143 ILE A O 1
ATOM 756 N N . LEU A 1 107 ? -14.993 -15.152 1.953 1.00 21.11 144 LEU A N 1
ATOM 757 C CA . LEU A 1 107 ? -13.994 -14.513 1.109 1.00 21.74 144 LEU A CA 1
ATOM 758 C C . LEU A 1 107 ? -14.119 -14.937 -0.359 1.00 23.45 144 LEU A C 1
ATOM 759 O O . LEU A 1 107 ? -13.494 -14.340 -1.238 1.00 23.45 144 LEU A O 1
ATOM 764 N N . LEU A 1 108 ? -14.934 -15.958 -0.612 1.00 25.61 145 LEU A N 1
ATOM 765 C CA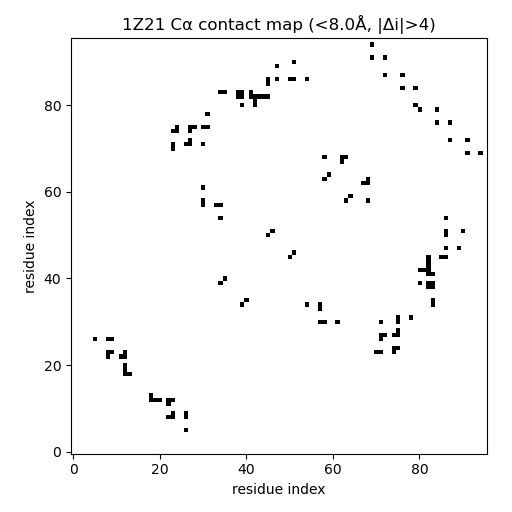 . LEU A 1 108 ? -15.250 -16.389 -1.968 1.00 27.32 145 LEU A CA 1
ATOM 766 C C . LEU A 1 108 ? -16.182 -15.368 -2.611 1.00 28.07 145 LEU A C 1
ATOM 767 O O . LEU A 1 108 ? -15.720 -14.363 -3.151 1.00 29.45 145 LEU A O 1
#

Sequence (96 aa):
SAEKTREVLWQQYYASNPPDHA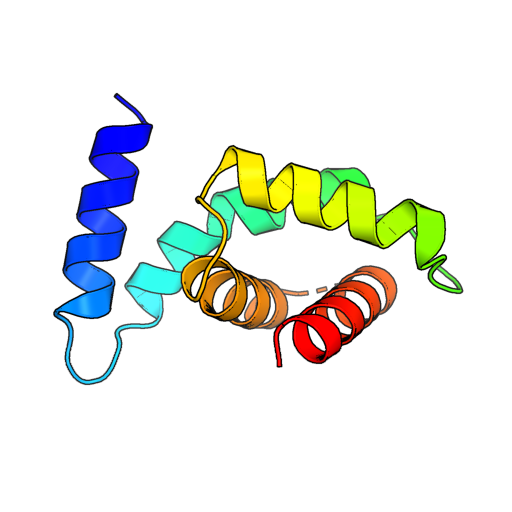VLEVLATPVREALLARFGQHQGSVVPAIDLPELRSVLQQFDSFGKRWEAILLQVLEGILPYLSELINKELMILL

Foldseek 3Di:
DVLVVLVVLVVCQVVDVPGDLVSLLVLLVVLLVVLCVVPVPPDDEEDQVPVLVVSVVSVVVRDDDDPNLVSSLVSSVVPHHVHSVVSSVVVNVVND

Radius of gyration: 13.28 Å; Cα contacts (8 Å, |Δi|>4): 75; chains: 1; bounding box: 32×26×33 Å

Nearest PDB structures (foldseek):
  1z21-assembly1_A  TM=1.011E+00  e=4.013E-14  Yersinia pestis
  7njn-assembly1_d  TM=3.166E-01  e=8.775E+00  Mycolicibacterium smegmatis MC2 155

Secondary structure (DSSP, 8-state):
-HHHHHHHHHHHHHH-SS--HHHHHHHHHHHHHHHHHHHTT--S---HHHHHHHHHHHHHHHS-SSHHHHHHHHHHHHT--HHHHHHHHHHHHHH-

CATH classification: 1.10.10.1000

InterPro domains:
  IPR013349 Type III secretion system effector YopR [PF09025] (33-164)
  IPR013349 Type III secretion system effector YopR [TIGR02509] (34-163)
  IPR041814 Type III secretion system virulence factor YopR, core domain [G3DSA:1.10.10.1000] (38-149)

Organism: Yersinia pestis (NCBI:txid632)